Protein AF-A0A9D6R097-F1 (afdb_monomer_lite)

Structure (mmCIF, N/CA/C/O backbone):
data_AF-A0A9D6R097-F1
#
_entry.id   AF-A0A9D6R097-F1
#
loop_
_atom_site.group_PDB
_atom_site.id
_atom_site.type_symbol
_atom_site.label_atom_id
_atom_site.label_alt_id
_atom_site.label_comp_id
_atom_site.label_asym_id
_atom_site.label_entity_id
_atom_site.label_seq_id
_atom_site.pd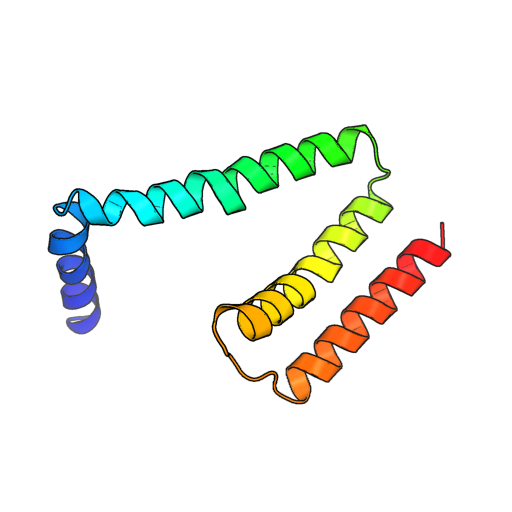bx_PDB_ins_code
_atom_site.Cartn_x
_atom_site.Cartn_y
_atom_site.Cartn_z
_atom_site.occupancy
_atom_site.B_iso_or_equiv
_atom_site.auth_seq_id
_atom_site.auth_comp_id
_atom_site.auth_asym_id
_atom_site.auth_atom_id
_atom_site.pdbx_PDB_model_num
ATOM 1 N N . PHE A 1 1 ? 31.577 -7.355 -0.109 1.00 58.75 1 PHE A N 1
ATOM 2 C CA . PHE A 1 1 ? 31.924 -5.982 -0.535 1.00 58.75 1 PHE A CA 1
ATOM 3 C C . PHE A 1 1 ? 31.845 -5.799 -2.057 1.00 58.75 1 PHE A C 1
ATOM 5 O O . PHE A 1 1 ? 31.166 -4.884 -2.495 1.00 58.75 1 PHE A O 1
ATOM 12 N N . LEU A 1 2 ? 32.423 -6.692 -2.877 1.00 61.25 2 LEU A N 1
ATOM 13 C CA . LEU A 1 2 ? 32.388 -6.586 -4.352 1.00 61.25 2 LEU A CA 1
ATOM 14 C C . LEU A 1 2 ? 30.978 -6.680 -4.980 1.00 61.25 2 LEU A C 1
ATOM 16 O O . LEU A 1 2 ? 30.675 -5.927 -5.898 1.00 61.25 2 LEU A O 1
ATOM 20 N N . ALA A 1 3 ? 30.086 -7.515 -4.432 1.00 62.25 3 ALA A N 1
ATOM 21 C CA . ALA A 1 3 ? 28.693 -7.606 -4.893 1.00 62.25 3 ALA A CA 1
ATOM 22 C C . ALA A 1 3 ? 27.903 -6.291 -4.708 1.00 62.25 3 ALA A C 1
ATOM 24 O O . ALA A 1 3 ? 27.111 -5.927 -5.568 1.00 62.25 3 ALA A O 1
ATOM 25 N N . PHE A 1 4 ? 28.175 -5.540 -3.630 1.00 61.94 4 PHE A N 1
ATOM 26 C CA . PHE A 1 4 ? 27.521 -4.253 -3.355 1.00 61.94 4 PHE A CA 1
ATOM 27 C C . PHE A 1 4 ? 27.985 -3.153 -4.329 1.00 61.94 4 PHE A C 1
ATOM 29 O O . PHE A 1 4 ? 27.195 -2.316 -4.767 1.00 61.94 4 PHE A O 1
ATOM 36 N N . ALA A 1 5 ? 29.260 -3.198 -4.730 1.00 60.22 5 ALA A N 1
ATOM 37 C CA . ALA A 1 5 ? 29.828 -2.296 -5.729 1.00 60.22 5 ALA A CA 1
ATOM 38 C C . ALA A 1 5 ? 29.286 -2.565 -7.150 1.00 60.22 5 ALA A C 1
ATOM 40 O O . ALA A 1 5 ? 29.094 -1.624 -7.922 1.00 60.22 5 ALA A O 1
ATOM 41 N N . GLN A 1 6 ? 28.975 -3.821 -7.500 1.00 60.34 6 GLN A N 1
ATOM 42 C CA . GLN A 1 6 ? 28.291 -4.138 -8.764 1.00 60.34 6 GLN A CA 1
ATOM 43 C C . GLN A 1 6 ? 26.846 -3.618 -8.793 1.00 60.34 6 GLN A C 1
ATOM 45 O O . GLN A 1 6 ? 26.426 -3.086 -9.818 1.00 60.34 6 GLN A O 1
ATOM 50 N N . THR A 1 7 ? 26.113 -3.677 -7.676 1.00 60.88 7 THR A N 1
ATOM 51 C CA . THR A 1 7 ? 24.752 -3.111 -7.578 1.00 60.88 7 THR A CA 1
ATOM 52 C C . THR A 1 7 ? 24.698 -1.585 -7.657 1.00 60.88 7 THR A C 1
ATOM 54 O O . THR A 1 7 ? 23.692 -1.039 -8.089 1.00 60.88 7 THR A O 1
ATOM 57 N N . GLN A 1 8 ? 25.752 -0.856 -7.280 1.00 60.91 8 GLN A N 1
ATOM 58 C CA . GLN A 1 8 ? 25.757 0.602 -7.482 1.00 60.91 8 GLN A CA 1
ATOM 59 C C . GLN A 1 8 ? 25.864 0.973 -8.969 1.00 60.91 8 GLN A C 1
ATOM 61 O O . GLN A 1 8 ? 25.199 1.900 -9.423 1.00 60.91 8 GLN A O 1
ATOM 66 N N . ASN A 1 9 ? 26.630 0.205 -9.748 1.00 60.66 9 ASN A N 1
ATOM 67 C CA . ASN A 1 9 ? 26.801 0.443 -11.183 1.00 60.66 9 ASN A CA 1
ATOM 68 C C . ASN A 1 9 ? 25.623 -0.064 -12.032 1.00 60.66 9 ASN A C 1
ATOM 70 O O . ASN A 1 9 ? 25.495 0.328 -13.189 1.00 60.66 9 ASN A O 1
ATOM 74 N N . SER A 1 10 ? 24.736 -0.905 -11.490 1.00 66.12 10 SER A N 1
ATOM 75 C CA . SER A 1 10 ? 23.568 -1.407 -12.230 1.00 66.12 10 SER A CA 1
ATOM 76 C C . SER A 1 10 ? 22.453 -0.375 -12.417 1.00 66.12 10 SER A C 1
ATOM 78 O O . SER A 1 10 ? 21.607 -0.559 -13.289 1.00 66.12 10 SER A O 1
ATOM 80 N N . 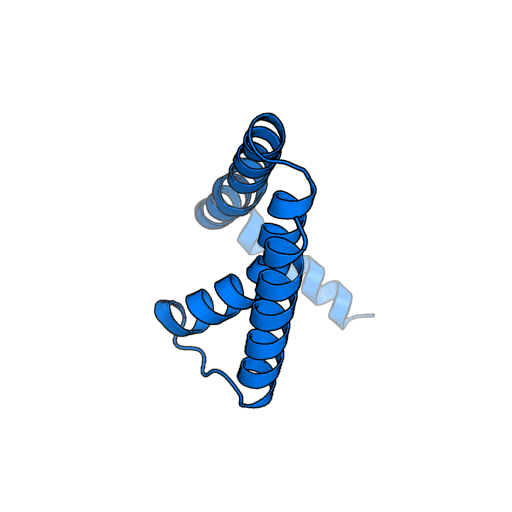PHE A 1 11 ? 22.443 0.716 -11.642 1.00 70.19 11 PHE A N 1
ATOM 81 C CA . PHE A 1 11 ? 21.441 1.781 -11.778 1.00 70.19 11 PHE A CA 1
ATOM 82 C C . PHE A 1 11 ? 21.869 2.900 -12.734 1.00 70.19 11 PHE A C 1
ATOM 8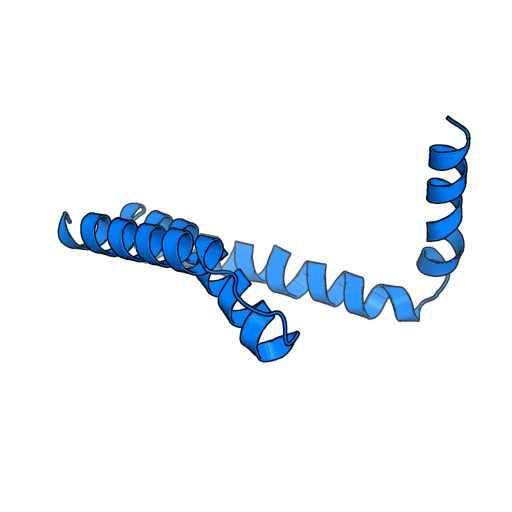4 O O . PHE A 1 11 ? 21.008 3.604 -13.251 1.00 70.19 11 PHE A O 1
ATOM 91 N N . GLU A 1 12 ? 23.166 3.036 -13.023 1.00 76.44 12 GLU A N 1
ATOM 92 C CA . GLU A 1 12 ? 23.709 4.019 -13.976 1.00 76.44 12 GLU A CA 1
ATOM 93 C C . GLU A 1 12 ? 23.023 3.969 -15.358 1.00 76.44 12 GLU A C 1
ATOM 95 O O . GLU A 1 12 ? 22.618 5.021 -15.860 1.00 76.44 12 GLU A O 1
ATOM 100 N N . PRO A 1 13 ? 22.798 2.789 -15.975 1.00 76.25 13 PRO A N 1
ATOM 101 C CA . PRO A 1 13 ? 22.098 2.707 -17.256 1.00 76.25 13 PRO A CA 1
ATOM 102 C C . PRO A 1 13 ? 20.621 3.110 -17.157 1.00 76.25 13 PRO A C 1
ATOM 104 O O . PRO A 1 13 ? 20.087 3.719 -18.082 1.00 76.25 13 PRO A O 1
ATOM 107 N N . LEU A 1 14 ? 19.966 2.798 -16.033 1.00 76.00 14 LEU A N 1
ATOM 108 C CA . LEU A 1 14 ? 18.561 3.128 -15.787 1.00 76.00 14 LEU A CA 1
ATOM 109 C C . LEU A 1 14 ? 18.384 4.631 -15.541 1.00 76.00 14 LEU A C 1
ATOM 111 O O . LEU A 1 14 ? 17.485 5.237 -16.108 1.00 76.00 14 LEU A O 1
ATOM 115 N N . ALA A 1 15 ? 19.280 5.256 -14.774 1.00 79.56 15 ALA A N 1
ATOM 116 C CA . ALA A 1 15 ? 19.250 6.691 -14.492 1.00 79.56 15 ALA A CA 1
ATOM 117 C C . ALA A 1 15 ? 19.435 7.540 -15.761 1.00 79.56 15 ALA A C 1
ATOM 119 O O . ALA A 1 15 ? 18.822 8.602 -15.901 1.00 79.56 15 ALA A O 1
ATOM 120 N N . ARG A 1 16 ? 20.252 7.058 -16.706 1.00 81.88 16 ARG A N 1
ATOM 121 C CA . ARG A 1 16 ? 20.505 7.730 -17.990 1.00 81.88 16 ARG A CA 1
ATOM 122 C C . ARG A 1 16 ? 19.421 7.489 -19.039 1.00 81.88 16 ARG A C 1
ATOM 124 O O . ARG A 1 16 ? 19.395 8.216 -20.028 1.00 81.88 16 ARG A O 1
ATOM 131 N N . ALA A 1 17 ? 18.545 6.501 -18.860 1.00 85.94 17 ALA A N 1
ATOM 132 C CA . ALA A 1 17 ? 17.461 6.211 -19.791 1.00 85.94 17 ALA A CA 1
ATOM 133 C C . ALA A 1 17 ? 16.236 7.098 -19.485 1.00 85.94 17 ALA A C 1
ATOM 135 O O . ALA A 1 17 ? 15.579 6.888 -18.464 1.00 85.94 17 ALA A O 1
ATOM 136 N N . PRO A 1 18 ? 15.839 8.041 -20.366 1.00 83.19 18 PRO A N 1
ATOM 137 C CA . PRO A 1 18 ? 14.698 8.929 -20.105 1.00 83.19 18 PRO A CA 1
ATOM 138 C C . PRO A 1 18 ? 13.383 8.174 -19.859 1.00 83.19 18 PRO A C 1
ATOM 140 O O . PRO A 1 18 ? 12.547 8.611 -19.076 1.00 83.19 18 PRO A O 1
ATOM 143 N N . ALA A 1 19 ? 13.220 7.001 -20.479 1.00 88.25 19 ALA A N 1
ATOM 144 C CA . ALA A 1 19 ? 12.043 6.151 -20.309 1.00 88.25 19 ALA A CA 1
ATOM 145 C C . ALA A 1 19 ? 11.914 5.551 -18.896 1.00 88.25 19 ALA A C 1
ATOM 147 O O . ALA A 1 19 ? 10.797 5.289 -18.455 1.00 88.25 19 ALA A O 1
ATOM 148 N N . ALA A 1 20 ? 13.020 5.369 -18.163 1.00 88.12 20 ALA A N 1
ATOM 149 C CA . ALA A 1 20 ? 12.990 4.836 -16.799 1.00 88.12 20 ALA A CA 1
ATOM 150 C C . ALA A 1 20 ? 12.381 5.829 -15.795 1.00 88.12 20 ALA A C 1
ATOM 152 O O . ALA A 1 20 ? 11.869 5.423 -14.755 1.00 88.12 20 ALA A O 1
ATOM 153 N N . TRP A 1 21 ? 12.375 7.124 -16.120 1.00 91.19 21 TRP A N 1
ATOM 154 C CA . TRP A 1 21 ? 11.793 8.157 -15.266 1.00 91.19 21 TRP A CA 1
ATOM 155 C C . TRP A 1 21 ? 10.266 8.140 -15.264 1.00 91.19 21 TRP A C 1
ATOM 157 O O . TRP A 1 21 ? 9.662 8.590 -14.297 1.00 91.19 21 TRP A O 1
ATOM 167 N N . ILE A 1 22 ? 9.629 7.589 -16.299 1.00 93.00 22 ILE A N 1
ATOM 168 C CA . ILE A 1 22 ? 8.166 7.513 -16.387 1.00 93.00 22 ILE A CA 1
ATOM 169 C C . ILE A 1 22 ? 7.573 6.679 -15.237 1.00 93.00 22 ILE A C 1
ATOM 171 O O . ILE A 1 22 ? 6.761 7.224 -14.488 1.00 93.00 22 ILE A O 1
ATOM 175 N N . PRO A 1 23 ? 7.964 5.404 -15.022 1.00 91.12 23 PRO A N 1
ATOM 176 C CA . PRO A 1 23 ? 7.453 4.628 -13.892 1.00 91.12 23 PRO A CA 1
ATOM 177 C C . PRO A 1 23 ? 7.889 5.206 -12.538 1.00 91.12 23 PRO A C 1
ATOM 179 O O . PRO A 1 23 ? 7.112 5.160 -11.590 1.00 91.12 23 PRO A O 1
ATOM 182 N N . VAL A 1 24 ? 9.082 5.807 -12.445 1.00 91.75 24 VAL A N 1
ATOM 183 C CA . VAL A 1 24 ? 9.563 6.461 -11.212 1.00 91.75 24 VAL A CA 1
ATOM 184 C C . VAL A 1 24 ? 8.667 7.637 -10.829 1.00 91.75 24 VAL A C 1
ATOM 186 O O . VAL A 1 24 ? 8.211 7.720 -9.691 1.00 91.75 24 VAL A O 1
ATOM 189 N N . LEU A 1 25 ? 8.370 8.525 -11.779 1.00 94.19 25 LEU A N 1
ATOM 190 C CA . LEU A 1 25 ? 7.452 9.641 -11.565 1.00 94.19 25 LEU A CA 1
ATOM 191 C C . LEU A 1 25 ? 6.028 9.144 -11.312 1.00 94.19 25 LEU A C 1
ATOM 193 O O . LEU A 1 25 ? 5.341 9.701 -10.462 1.00 94.19 25 LEU A O 1
ATOM 197 N N . GLY A 1 26 ? 5.602 8.074 -11.986 1.00 94.81 26 GLY A N 1
ATOM 198 C CA . GLY A 1 26 ? 4.314 7.429 -11.734 1.00 94.81 26 GLY A CA 1
ATOM 199 C C . GLY A 1 26 ? 4.164 6.966 -10.282 1.00 94.81 26 GLY A C 1
ATOM 200 O O . GLY A 1 26 ? 3.165 7.286 -9.639 1.00 94.81 26 GLY A O 1
ATOM 201 N N . LEU A 1 27 ? 5.176 6.282 -9.739 1.00 93.75 27 LEU A N 1
ATOM 202 C CA . LEU A 1 27 ? 5.196 5.837 -8.342 1.00 93.75 27 LEU A CA 1
ATOM 203 C C . LEU A 1 27 ? 5.308 7.011 -7.359 1.00 93.75 27 LEU A C 1
ATOM 205 O O . LEU A 1 27 ? 4.591 7.051 -6.362 1.00 93.75 27 LEU A O 1
ATOM 209 N N . ALA A 1 28 ? 6.156 7.999 -7.650 1.00 95.19 28 ALA A N 1
ATOM 210 C CA . ALA A 1 28 ? 6.323 9.159 -6.779 1.00 95.19 28 ALA A CA 1
ATOM 211 C C . ALA A 1 28 ? 5.044 10.009 -6.692 1.00 95.19 28 ALA A C 1
ATOM 213 O O . ALA A 1 28 ? 4.637 10.425 -5.608 1.00 95.19 28 ALA A O 1
ATOM 214 N N . LEU A 1 29 ? 4.387 10.269 -7.823 1.00 96.38 29 LEU A N 1
ATOM 215 C CA . LEU A 1 29 ? 3.203 11.125 -7.864 1.00 96.38 29 LEU A CA 1
ATOM 216 C C . LEU A 1 29 ? 1.942 10.396 -7.394 1.00 96.38 29 LEU A C 1
ATOM 218 O O . LEU A 1 29 ? 1.147 10.987 -6.670 1.00 96.38 29 LEU A O 1
ATOM 222 N N . GLY A 1 30 ? 1.753 9.137 -7.792 1.00 94.19 30 GLY A N 1
ATOM 223 C CA . GLY A 1 30 ? 0.534 8.380 -7.511 1.00 94.19 30 GLY A CA 1
ATOM 224 C C . GLY A 1 30 ? 0.467 7.871 -6.066 1.00 94.19 30 GLY A C 1
ATOM 225 O O . GLY A 1 30 ? -0.117 8.539 -5.208 1.00 94.19 30 GLY A O 1
ATOM 226 N N . PRO A 1 31 ? 1.031 6.685 -5.778 1.00 92.12 31 PRO A N 1
ATOM 227 C CA . PRO A 1 31 ? 0.914 6.048 -4.469 1.00 92.12 31 PRO A CA 1
ATOM 228 C C . PRO A 1 31 ? 1.693 6.755 -3.356 1.00 92.12 31 PRO A C 1
ATOM 230 O O . PRO A 1 31 ? 1.396 6.515 -2.195 1.00 92.12 31 PRO A O 1
ATOM 233 N N . THR A 1 32 ? 2.669 7.619 -3.657 1.00 93.06 32 THR A N 1
ATOM 234 C CA . THR A 1 32 ? 3.392 8.355 -2.606 1.00 93.06 32 THR A CA 1
ATOM 235 C C . THR A 1 32 ? 2.765 9.721 -2.330 1.00 93.06 32 THR A C 1
ATOM 237 O O . THR A 1 32 ? 2.129 9.911 -1.294 1.00 93.06 32 THR A O 1
ATOM 240 N N . ILE A 1 33 ? 2.918 10.686 -3.242 1.00 95.94 33 ILE A N 1
ATOM 241 C CA . ILE A 1 33 ? 2.452 12.064 -3.013 1.00 95.94 33 ILE A CA 1
ATOM 242 C C . ILE A 1 33 ? 0.924 12.127 -3.010 1.00 95.94 33 ILE A C 1
ATOM 244 O O . ILE A 1 33 ? 0.336 12.703 -2.094 1.00 95.94 33 ILE A O 1
ATOM 248 N N . GLY A 1 34 ? 0.275 11.519 -4.004 1.00 95.38 34 GLY A N 1
ATOM 249 C CA . GLY A 1 34 ? -1.179 11.494 -4.118 1.00 95.38 34 GLY A CA 1
ATOM 250 C C . GLY A 1 34 ? -1.833 10.859 -2.894 1.00 95.38 34 GLY A C 1
ATOM 251 O O . GLY A 1 34 ? -2.695 11.482 -2.273 1.00 95.38 34 GLY A O 1
ATOM 252 N N . ALA A 1 35 ? -1.375 9.671 -2.490 1.00 91.12 35 ALA A N 1
ATOM 253 C CA . ALA A 1 35 ? -1.902 9.001 -1.301 1.00 91.12 35 ALA A CA 1
ATOM 254 C C . ALA A 1 35 ? -1.709 9.838 -0.028 1.00 91.12 35 ALA A C 1
ATOM 256 O O . ALA A 1 35 ? -2.649 9.980 0.751 1.00 91.12 35 ALA A O 1
ATOM 257 N N . LEU A 1 36 ? -0.538 10.459 0.159 1.00 91.62 36 LEU A N 1
ATOM 258 C CA . LEU A 1 36 ? -0.269 11.299 1.328 1.00 91.62 36 LEU A CA 1
ATOM 259 C C . LEU A 1 36 ? -1.178 12.536 1.373 1.00 91.62 36 LEU A C 1
ATOM 261 O O . LEU A 1 36 ? -1.662 12.906 2.445 1.00 91.62 36 LEU A O 1
ATOM 265 N N . ILE A 1 37 ? -1.426 13.179 0.229 1.00 94.75 37 ILE A N 1
ATOM 266 C CA . ILE A 1 37 ? -2.351 14.317 0.141 1.00 94.75 37 ILE A CA 1
ATOM 267 C C . ILE A 1 37 ? -3.768 13.867 0.498 1.00 94.75 37 ILE A C 1
ATOM 269 O O . ILE A 1 37 ? -4.405 14.499 1.341 1.00 94.75 37 ILE A O 1
ATOM 273 N N . LEU A 1 38 ? -4.249 12.774 -0.101 1.00 90.69 38 LEU A N 1
ATOM 274 C CA . LEU A 1 38 ? -5.586 12.237 0.162 1.00 90.69 38 LEU A CA 1
ATOM 275 C C . LEU A 1 38 ? -5.749 11.830 1.629 1.00 90.69 38 LEU A C 1
ATOM 277 O O . LEU A 1 38 ? -6.768 12.150 2.234 1.00 90.69 38 LEU A O 1
ATOM 281 N N . PHE A 1 39 ? -4.738 11.191 2.217 1.00 88.44 39 PHE A N 1
ATOM 282 C CA . PHE A 1 39 ? -4.743 10.790 3.620 1.00 88.44 39 PHE A CA 1
ATOM 283 C C . PHE A 1 39 ? -4.817 12.002 4.555 1.00 88.44 39 PHE A C 1
ATOM 285 O O . PHE A 1 39 ? -5.707 12.085 5.402 1.00 88.44 39 PHE A O 1
ATOM 292 N N . ASN A 1 40 ? -3.945 12.995 4.356 1.00 89.94 40 ASN A N 1
ATOM 293 C CA . ASN A 1 40 ? -3.963 14.226 5.151 1.00 89.94 40 ASN A CA 1
ATOM 294 C C . ASN A 1 40 ? -5.251 15.031 4.963 1.00 89.94 40 ASN A C 1
ATOM 296 O O . ASN A 1 40 ? -5.699 15.714 5.883 1.00 89.94 40 ASN A O 1
ATOM 300 N N . TRP A 1 41 ? -5.849 14.981 3.774 1.00 90.81 41 TRP A N 1
ATOM 301 C CA . TRP A 1 41 ? -7.133 15.621 3.529 1.00 90.81 41 TRP A CA 1
ATOM 302 C C . TRP A 1 41 ? -8.275 14.873 4.224 1.00 90.81 41 TRP A C 1
ATOM 304 O O . TRP A 1 41 ? -9.097 15.509 4.881 1.00 90.81 41 TRP A O 1
ATOM 314 N N . GLY A 1 42 ? -8.262 13.539 4.184 1.00 87.25 42 GLY A N 1
ATOM 315 C CA . GLY A 1 42 ? -9.176 12.670 4.924 1.00 87.25 42 GLY A CA 1
ATOM 316 C C . GLY A 1 42 ? -9.138 12.923 6.431 1.00 87.25 42 GLY A C 1
ATOM 317 O O . GLY A 1 42 ? -10.187 13.047 7.054 1.00 87.25 42 GLY A O 1
ATOM 318 N N . LEU A 1 43 ? -7.956 13.129 7.016 1.00 87.56 43 LEU A N 1
ATOM 319 C CA . LEU A 1 43 ? -7.813 13.467 8.441 1.00 87.56 43 LEU A CA 1
ATOM 320 C C . LEU A 1 43 ? -8.528 14.763 8.858 1.00 87.56 43 LEU A C 1
ATOM 322 O O . LEU A 1 43 ? -8.821 14.942 10.037 1.00 87.56 43 LEU A O 1
ATOM 326 N N . LYS A 1 44 ? -8.827 15.672 7.921 1.00 86.50 44 LYS A N 1
ATOM 327 C CA . LYS A 1 44 ? -9.598 16.892 8.221 1.00 86.50 44 LYS A CA 1
ATOM 328 C C . LYS A 1 44 ? -11.098 16.634 8.347 1.00 86.50 44 LYS A C 1
ATOM 330 O O . LYS A 1 44 ? -11.796 17.461 8.923 1.00 86.50 44 LYS A O 1
ATOM 335 N N . ILE A 1 45 ? -11.590 15.539 7.768 1.00 84.69 45 ILE A N 1
ATOM 336 C CA . ILE A 1 45 ? -13.023 15.231 7.648 1.00 84.69 45 ILE A CA 1
ATOM 337 C C . ILE A 1 45 ? -13.427 13.945 8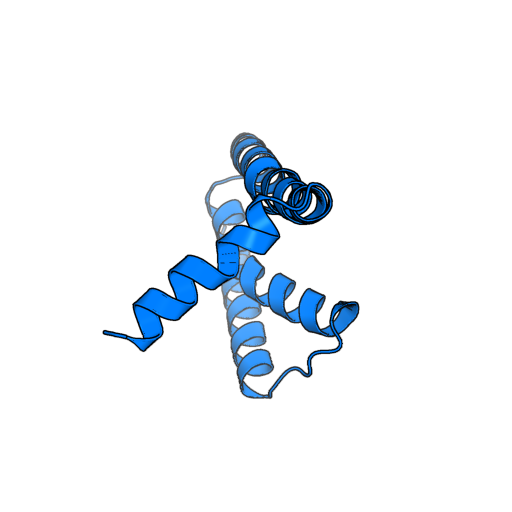.374 1.00 84.69 45 ILE A C 1
ATOM 339 O O . ILE A 1 45 ? -14.614 13.740 8.614 1.00 84.69 45 ILE A O 1
ATOM 343 N N . VAL A 1 46 ? -12.471 13.089 8.746 1.00 84.31 46 VAL A N 1
ATOM 344 C CA . VAL A 1 46 ? -12.723 11.823 9.440 1.00 84.31 46 VAL A CA 1
ATOM 345 C C . VAL A 1 46 ? -11.979 11.792 10.784 1.00 84.31 46 VAL A C 1
ATOM 347 O O . VAL A 1 46 ? -10.813 12.187 10.831 1.00 84.31 46 VAL A O 1
ATOM 350 N N . PRO A 1 47 ? -12.604 11.303 11.876 1.00 82.12 47 PRO A N 1
ATOM 351 C CA . PRO A 1 47 ? -11.916 11.075 13.145 1.00 82.12 47 PRO A CA 1
ATOM 352 C C . PRO A 1 47 ? -10.656 10.215 12.997 1.00 82.12 47 PRO A C 1
ATOM 354 O O . PRO A 1 47 ? -10.612 9.280 12.195 1.00 82.12 47 PRO A O 1
ATOM 357 N N . ALA A 1 48 ? -9.649 10.487 13.830 1.00 77.75 48 ALA A N 1
ATOM 358 C CA . ALA A 1 48 ? -8.365 9.783 13.801 1.00 77.75 48 ALA A CA 1
ATOM 359 C C . ALA A 1 48 ? -8.497 8.253 13.972 1.00 77.75 48 ALA A C 1
ATOM 361 O O . ALA A 1 48 ? -7.700 7.507 13.405 1.00 77.75 48 ALA A O 1
ATOM 362 N N . SER A 1 49 ? -9.523 7.776 14.691 1.00 76.75 49 SER A N 1
ATOM 363 C CA . SER A 1 49 ? -9.820 6.341 14.835 1.00 76.75 49 SER A CA 1
ATOM 364 C C . SER A 1 49 ? -10.116 5.674 13.489 1.00 76.75 49 SER A C 1
ATOM 366 O O . SER A 1 49 ? -9.565 4.620 13.182 1.00 76.75 49 SER A O 1
ATOM 368 N N . ASN A 1 50 ? -10.901 6.323 12.632 1.00 76.62 50 ASN A N 1
ATOM 369 C CA . ASN A 1 50 ? -11.237 5.802 11.309 1.00 76.62 50 ASN A CA 1
ATOM 370 C C . ASN A 1 50 ? -10.042 5.875 10.347 1.00 76.62 50 ASN A C 1
ATOM 372 O O . ASN A 1 50 ? -9.878 4.999 9.503 1.00 76.62 50 ASN A O 1
ATOM 376 N N . ALA A 1 51 ? -9.175 6.882 10.479 1.00 82.25 51 ALA A N 1
ATOM 377 C CA . ALA A 1 51 ? -7.938 6.936 9.698 1.00 82.25 51 ALA A CA 1
ATOM 378 C C . ALA A 1 51 ? -6.968 5.798 10.071 1.00 82.25 51 ALA A C 1
ATOM 380 O O . ALA A 1 51 ? -6.327 5.224 9.192 1.00 82.25 51 ALA A O 1
ATOM 381 N N . SER A 1 52 ? -6.918 5.416 11.352 1.00 81.94 52 SER A N 1
ATOM 382 C CA . SER A 1 52 ? -6.172 4.238 11.818 1.00 81.94 52 SER A CA 1
ATOM 383 C C . SER A 1 52 ? -6.703 2.934 11.204 1.00 81.94 52 SER A C 1
ATOM 385 O O . SER A 1 52 ? -5.930 2.063 10.800 1.00 81.94 52 SER A O 1
ATOM 387 N N . VAL A 1 53 ? -8.027 2.820 11.040 1.00 83.88 53 VAL A N 1
ATOM 388 C CA . VAL A 1 53 ? -8.654 1.682 10.347 1.00 83.88 53 VAL A CA 1
ATOM 389 C C . VAL A 1 53 ? -8.199 1.595 8.885 1.00 83.88 53 VAL A C 1
ATOM 391 O O . VAL A 1 53 ? -7.864 0.507 8.418 1.00 83.88 53 VAL A O 1
ATOM 394 N N . VAL A 1 54 ? -8.115 2.725 8.174 1.00 84.12 54 VAL A N 1
ATOM 395 C CA . VAL A 1 54 ? -7.620 2.765 6.784 1.00 84.12 54 VAL A CA 1
ATOM 396 C C . VAL A 1 54 ? -6.173 2.275 6.691 1.00 84.12 54 VAL A C 1
ATOM 398 O O . VAL A 1 54 ? -5.877 1.431 5.848 1.00 84.12 54 VAL A O 1
ATOM 401 N N . ALA A 1 55 ? -5.294 2.740 7.584 1.00 85.25 55 ALA A N 1
ATOM 402 C CA . ALA A 1 55 ? -3.899 2.290 7.634 1.00 85.25 55 ALA A CA 1
ATOM 403 C C . ALA A 1 55 ? -3.781 0.788 7.947 1.00 85.25 55 ALA A C 1
ATOM 405 O O . ALA A 1 55 ? -2.908 0.098 7.432 1.00 85.25 55 ALA A O 1
ATOM 406 N N . THR A 1 56 ? -4.695 0.264 8.763 1.00 88.69 56 THR A N 1
ATOM 407 C CA . THR A 1 56 ? -4.726 -1.159 9.115 1.00 88.69 56 THR A CA 1
ATOM 408 C C . THR A 1 56 ? -5.126 -2.017 7.913 1.00 88.69 56 THR A C 1
ATOM 410 O O . THR A 1 56 ? -4.526 -3.061 7.695 1.00 88.69 56 THR A O 1
ATOM 413 N N . ILE A 1 57 ? -6.084 -1.569 7.093 1.00 90.25 57 ILE A N 1
ATOM 414 C CA . ILE A 1 57 ? -6.562 -2.298 5.902 1.00 90.25 57 ILE A CA 1
ATOM 415 C C . ILE A 1 57 ? -5.591 -2.195 4.709 1.00 90.25 57 ILE A C 1
ATOM 417 O O . ILE A 1 57 ? -5.606 -3.069 3.840 1.00 90.25 57 ILE A O 1
ATOM 421 N N . GLU A 1 58 ? -4.728 -1.177 4.659 1.00 90.06 58 GLU A N 1
ATOM 422 C CA . GLU A 1 58 ? -3.748 -0.955 3.583 1.00 90.06 58 GLU A CA 1
ATOM 423 C C . GLU A 1 58 ? -3.000 -2.229 3.120 1.00 90.06 58 GLU A 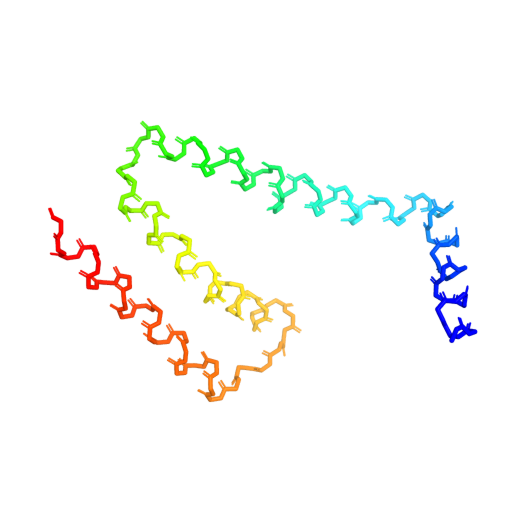C 1
ATOM 425 O O . GLU A 1 58 ? -3.081 -2.540 1.928 1.00 90.06 58 GLU A O 1
ATOM 430 N N . PRO A 1 59 ? -2.341 -3.026 3.992 1.00 89.81 59 PRO A N 1
ATOM 431 C CA . PRO A 1 59 ? -1.644 -4.247 3.573 1.00 89.81 59 PRO A CA 1
ATOM 432 C C . PRO A 1 59 ? -2.563 -5.293 2.925 1.00 89.81 59 PRO A C 1
ATOM 434 O O . PRO A 1 59 ? -2.131 -6.030 2.039 1.00 89.81 59 PRO A O 1
ATOM 437 N N . VAL A 1 60 ? -3.837 -5.347 3.321 1.00 94.56 60 VAL A N 1
ATOM 438 C CA . VAL A 1 60 ? -4.827 -6.263 2.729 1.00 94.56 60 VAL A CA 1
ATOM 439 C C . VAL A 1 60 ? -5.202 -5.806 1.330 1.00 94.56 60 VAL A C 1
ATOM 441 O O . VAL A 1 60 ? -5.266 -6.624 0.414 1.00 94.56 60 VAL A O 1
ATOM 444 N N . MET A 1 61 ? -5.395 -4.500 1.143 1.00 92.94 61 MET A N 1
ATOM 445 C CA . MET A 1 61 ? -5.634 -3.936 -0.183 1.00 92.94 61 MET A CA 1
ATOM 446 C C . MET A 1 61 ? -4.421 -4.099 -1.095 1.00 92.94 61 MET A C 1
ATOM 448 O O . MET A 1 61 ? -4.599 -4.446 -2.258 1.00 92.94 61 MET A O 1
ATOM 452 N N . ALA A 1 62 ? -3.200 -3.920 -0.587 1.00 92.06 62 ALA A N 1
ATOM 453 C CA . ALA A 1 62 ? -1.983 -4.160 -1.357 1.00 92.06 62 ALA A CA 1
ATOM 454 C C . ALA A 1 62 ? -1.895 -5.618 -1.8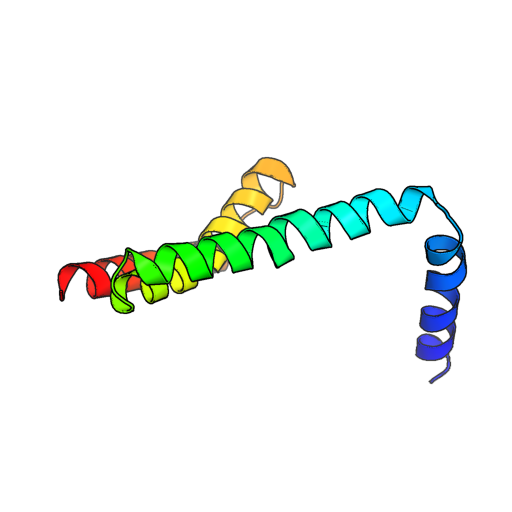42 1.00 92.06 62 ALA A C 1
ATOM 456 O O . ALA A 1 62 ? -1.708 -5.851 -3.036 1.00 92.06 62 ALA A O 1
ATOM 457 N N . ALA A 1 63 ? -2.114 -6.592 -0.950 1.00 93.62 63 ALA A N 1
ATOM 458 C CA . ALA A 1 63 ? -2.127 -8.012 -1.307 1.00 93.62 63 ALA A CA 1
ATOM 459 C C . ALA A 1 63 ? -3.243 -8.351 -2.313 1.00 93.62 63 ALA A C 1
ATOM 461 O O . ALA A 1 63 ? -3.019 -9.086 -3.273 1.00 93.62 63 ALA A O 1
ATOM 462 N N . LEU A 1 64 ? -4.436 -7.776 -2.135 1.00 94.31 64 LEU A N 1
ATOM 463 C CA . LEU A 1 64 ? -5.557 -7.965 -3.055 1.00 94.31 64 LEU A CA 1
ATOM 464 C C . LEU A 1 64 ? -5.258 -7.397 -4.449 1.00 94.31 64 LEU A C 1
ATOM 466 O O . LEU A 1 64 ? -5.549 -8.041 -5.455 1.00 94.31 64 LEU A O 1
ATOM 470 N N . LEU A 1 65 ? -4.666 -6.204 -4.524 1.00 93.62 65 LEU A N 1
ATOM 471 C CA . LEU A 1 65 ? -4.276 -5.590 -5.792 1.00 93.62 65 LEU A CA 1
ATOM 472 C C . LEU A 1 65 ? -3.161 -6.386 -6.479 1.00 93.62 65 LEU A C 1
ATOM 474 O O . LEU A 1 65 ? -3.221 -6.569 -7.692 1.00 93.62 65 LEU A O 1
ATOM 478 N N . ALA A 1 66 ? -2.187 -6.909 -5.733 1.00 93.56 66 ALA A N 1
ATOM 479 C CA . ALA A 1 66 ? -1.159 -7.790 -6.285 1.00 93.56 66 ALA A CA 1
ATOM 480 C C . ALA A 1 66 ? -1.769 -9.084 -6.857 1.00 93.56 66 ALA A C 1
ATOM 482 O O . ALA A 1 66 ? -1.469 -9.466 -7.988 1.00 93.56 66 ALA A O 1
ATOM 483 N N . PHE A 1 67 ? -2.714 -9.699 -6.143 1.00 94.75 67 PHE A N 1
ATOM 484 C CA . PHE A 1 67 ? -3.456 -10.856 -6.646 1.00 94.75 67 PHE A CA 1
ATOM 485 C C . PHE A 1 67 ? -4.219 -10.545 -7.946 1.00 94.75 67 PHE A C 1
ATOM 487 O O . PHE A 1 67 ? -4.122 -11.291 -8.919 1.00 94.75 67 PHE A O 1
ATOM 494 N N . LEU A 1 68 ? -4.947 -9.422 -7.993 1.00 95.56 68 LEU A N 1
ATOM 495 C CA . LEU A 1 68 ? -5.796 -9.061 -9.135 1.00 95.56 68 LEU A CA 1
ATOM 496 C C . LEU A 1 68 ? -5.017 -8.566 -10.362 1.00 95.56 68 LEU A C 1
ATOM 498 O O . LEU A 1 68 ? -5.393 -8.886 -11.488 1.00 95.56 68 LEU A O 1
ATOM 502 N N . PHE A 1 69 ? -3.973 -7.758 -10.161 1.00 95.75 69 PHE A N 1
ATOM 503 C CA . PHE A 1 69 ? -3.271 -7.061 -11.246 1.00 95.75 69 PHE A CA 1
ATOM 504 C C . PHE A 1 69 ? -1.916 -7.676 -11.599 1.00 95.75 69 PHE A C 1
ATOM 506 O O . PHE A 1 69 ? -1.514 -7.598 -12.758 1.00 95.75 69 PHE A O 1
ATOM 513 N N . LEU A 1 70 ? -1.205 -8.265 -10.631 1.00 93.19 70 LEU A N 1
ATOM 514 C CA . LEU A 1 70 ? 0.108 -8.886 -10.858 1.00 93.19 70 LEU A CA 1
ATOM 515 C C . LEU A 1 70 ? -0.001 -10.408 -11.053 1.00 93.19 70 LEU A C 1
ATOM 517 O O . LEU A 1 70 ? 0.955 -11.027 -11.515 1.00 93.19 70 LEU A O 1
ATOM 521 N N . GLY A 1 71 ? -1.157 -11.011 -10.748 1.00 92.31 71 GLY A N 1
ATOM 522 C CA . GLY A 1 71 ? -1.369 -12.458 -10.850 1.00 92.31 71 GLY A CA 1
ATOM 523 C C . GLY A 1 71 ? -0.635 -13.257 -9.768 1.00 92.31 71 GLY A C 1
ATOM 524 O O . GLY A 1 71 ? -0.411 -14.461 -9.922 1.00 92.31 71 GLY A O 1
ATOM 525 N N . GLU A 1 72 ? -0.233 -12.596 -8.680 1.00 93.50 72 GLU A N 1
ATOM 526 C CA . GLU A 1 72 ? 0.363 -13.263 -7.525 1.00 93.50 72 GLU A CA 1
ATOM 527 C C . GLU A 1 72 ? -0.670 -14.155 -6.836 1.00 93.50 72 GLU A C 1
ATOM 529 O O . GLU A 1 72 ? -1.856 -13.845 -6.813 1.00 93.50 72 GLU A O 1
ATOM 534 N N . HIS A 1 73 ? -0.237 -15.283 -6.279 1.00 93.25 73 HIS A N 1
ATOM 535 C CA . HIS A 1 73 ? -1.131 -16.181 -5.550 1.00 93.25 73 HIS A CA 1
ATOM 536 C C . HIS A 1 73 ? -1.112 -15.825 -4.067 1.00 93.25 73 HIS A C 1
ATOM 538 O O . HIS A 1 73 ? -0.041 -15.665 -3.487 1.00 93.25 73 HIS A O 1
ATOM 544 N N . LEU A 1 74 ? -2.292 -15.739 -3.452 1.00 92.06 74 LEU A N 1
ATOM 545 C CA . LEU A 1 74 ? -2.396 -15.516 -2.014 1.00 92.06 74 LEU A CA 1
ATOM 546 C C . LEU A 1 74 ? -2.159 -16.825 -1.265 1.00 92.06 74 LEU A C 1
ATOM 548 O O . LEU A 1 74 ? -2.924 -17.782 -1.402 1.00 92.06 74 LEU A O 1
ATOM 552 N N . GLU A 1 75 ? -1.110 -16.858 -0.452 1.00 94.38 75 GLU A N 1
ATOM 553 C CA . GLU A 1 75 ? -0.848 -17.981 0.438 1.00 94.38 75 GLU A CA 1
ATOM 554 C C . GLU A 1 75 ? -1.830 -18.010 1.611 1.00 94.38 75 GLU A C 1
ATOM 556 O O . GLU A 1 75 ? -2.352 -16.988 2.065 1.00 94.38 75 GLU A O 1
ATOM 561 N N . ILE A 1 76 ? -2.012 -19.200 2.186 1.00 94.25 76 ILE A N 1
ATOM 562 C CA . ILE A 1 76 ? -2.918 -19.415 3.317 1.00 94.25 76 ILE A CA 1
ATOM 563 C C . ILE A 1 76 ? -2.615 -18.490 4.507 1.00 94.25 76 ILE A C 1
ATOM 565 O O . ILE A 1 76 ? -3.530 -17.976 5.146 1.00 94.25 76 ILE A O 1
ATOM 569 N N . TRP A 1 77 ? -1.337 -18.205 4.770 1.00 94.81 77 TRP A N 1
ATOM 570 C CA . TRP A 1 77 ? -0.923 -17.305 5.847 1.00 94.81 77 TRP A CA 1
ATOM 571 C C . TRP A 1 77 ? -1.271 -15.843 5.565 1.00 94.81 77 TRP A C 1
ATOM 573 O O . TRP A 1 77 ? -1.654 -15.123 6.486 1.00 94.81 77 TRP A O 1
ATOM 583 N N . GLN A 1 78 ? -1.204 -15.414 4.302 1.00 92.19 78 GLN A N 1
ATOM 584 C CA . GLN A 1 78 ? -1.625 -14.074 3.891 1.00 92.19 78 GLN A CA 1
ATOM 585 C C . GLN A 1 78 ? -3.142 -13.920 4.024 1.00 92.19 78 GLN A C 1
ATOM 587 O O . GLN A 1 78 ? -3.614 -12.882 4.483 1.00 92.19 78 GLN A O 1
ATOM 592 N N . MET A 1 79 ? -3.908 -14.969 3.708 1.00 94.00 79 MET A N 1
ATOM 593 C CA . MET A 1 79 ? -5.361 -14.981 3.900 1.00 94.00 79 MET A CA 1
ATOM 594 C C . MET A 1 79 ? -5.743 -14.895 5.383 1.00 94.00 79 MET A C 1
ATOM 596 O O . MET A 1 79 ? -6.613 -14.105 5.746 1.00 94.00 79 MET A O 1
ATOM 600 N N . ILE A 1 80 ? -5.073 -15.665 6.249 1.00 96.50 80 ILE A N 1
ATOM 601 C CA . ILE A 1 80 ? -5.297 -15.619 7.703 1.00 96.50 80 ILE A CA 1
ATOM 602 C C . ILE A 1 80 ? -4.940 -14.234 8.253 1.00 96.50 80 ILE A C 1
ATOM 604 O O . ILE A 1 80 ? -5.742 -13.630 8.966 1.00 96.50 80 ILE A O 1
ATOM 608 N N . GLY A 1 81 ? -3.764 -13.708 7.897 1.00 93.69 81 GLY A N 1
ATOM 609 C CA . GLY A 1 81 ? -3.326 -12.375 8.308 1.00 93.69 81 GLY A CA 1
ATOM 610 C C . GLY A 1 81 ? -4.285 -11.281 7.839 1.00 93.69 81 GLY A C 1
ATOM 611 O O . GLY A 1 81 ? -4.689 -10.436 8.635 1.00 93.69 81 GLY A O 1
ATOM 612 N N . GLY A 1 82 ? -4.726 -11.338 6.580 1.00 93.56 82 GLY A N 1
ATOM 613 C CA . GLY A 1 82 ? -5.703 -10.396 6.038 1.00 93.56 82 GLY A CA 1
ATOM 614 C C . GLY A 1 82 ? -7.060 -10.476 6.736 1.00 93.56 82 GLY A C 1
ATOM 615 O O . GLY A 1 82 ? -7.654 -9.443 7.046 1.00 93.56 82 GLY A O 1
ATOM 616 N N . GLY A 1 83 ? -7.515 -11.684 7.078 1.00 94.25 83 GLY A N 1
ATOM 617 C CA . GLY A 1 83 ? -8.715 -11.885 7.889 1.00 94.25 83 GLY A CA 1
ATOM 618 C C . GLY A 1 83 ? -8.601 -11.263 9.284 1.00 94.25 83 GLY A C 1
ATOM 619 O O . GLY A 1 83 ? -9.526 -10.582 9.724 1.00 94.25 83 GLY A O 1
ATOM 620 N N . LEU A 1 84 ? -7.459 -11.432 9.959 1.00 94.12 84 LEU A N 1
ATOM 621 C CA . LEU A 1 84 ? -7.201 -10.828 11.275 1.00 94.12 84 LEU A CA 1
ATOM 622 C C . LEU A 1 84 ? -7.191 -9.298 11.219 1.00 94.12 84 LEU A C 1
ATOM 624 O O . LEU A 1 84 ? -7.758 -8.646 12.095 1.00 94.12 84 LEU A O 1
ATOM 628 N N . VAL A 1 85 ? -6.589 -8.729 10.177 1.00 93.06 85 VAL A N 1
ATOM 629 C CA . VAL A 1 85 ? -6.567 -7.282 9.942 1.00 93.06 85 VAL A CA 1
ATOM 630 C C . VAL A 1 85 ? -7.983 -6.727 9.764 1.00 93.06 85 VAL A C 1
ATOM 632 O O . VAL A 1 85 ? -8.348 -5.753 10.425 1.00 93.06 85 VAL A O 1
ATOM 635 N N . ILE A 1 86 ? -8.805 -7.368 8.925 1.00 91.62 86 ILE A N 1
ATOM 636 C CA . ILE A 1 86 ? -10.206 -6.971 8.720 1.00 91.62 86 ILE A CA 1
ATOM 637 C C . ILE A 1 86 ? -10.994 -7.093 10.030 1.00 91.62 86 ILE A C 1
ATOM 639 O O . ILE A 1 86 ? -11.735 -6.178 10.386 1.00 91.62 86 ILE A O 1
ATOM 643 N N . ALA A 1 87 ? -10.816 -8.186 10.775 1.00 91.94 87 ALA A N 1
ATOM 644 C CA . ALA A 1 87 ? -11.486 -8.379 12.058 1.00 91.94 87 ALA A CA 1
ATOM 645 C C . ALA A 1 87 ? -11.125 -7.272 13.064 1.00 91.94 87 ALA A C 1
ATOM 647 O O . ALA A 1 87 ? -12.017 -6.693 13.683 1.00 91.94 87 ALA A O 1
ATOM 648 N N . GLY A 1 88 ? -9.840 -6.926 13.184 1.00 89.38 88 GLY A N 1
ATOM 649 C CA . GLY A 1 88 ? -9.379 -5.829 14.038 1.00 89.38 88 GLY A CA 1
ATOM 650 C C . GLY A 1 88 ? -9.968 -4.477 13.630 1.00 89.38 88 GLY A C 1
ATOM 651 O O . GLY A 1 88 ? -10.459 -3.739 14.483 1.00 89.38 88 GLY A O 1
ATOM 652 N N . ALA A 1 89 ? -10.000 -4.184 12.328 1.00 88.12 89 ALA A N 1
ATOM 653 C CA . ALA A 1 89 ? -10.616 -2.975 11.784 1.00 88.12 89 ALA A CA 1
ATOM 654 C C . ALA A 1 89 ? -12.115 -2.864 12.121 1.00 88.12 89 ALA A C 1
ATOM 656 O O . ALA A 1 89 ? -12.577 -1.791 12.509 1.00 88.12 89 ALA A O 1
ATOM 657 N N . VAL A 1 90 ? -12.866 -3.965 12.007 1.00 87.94 90 VAL A N 1
ATOM 658 C CA . VAL A 1 90 ? -14.299 -4.015 12.345 1.00 87.94 90 VAL A CA 1
ATOM 659 C C . VAL A 1 90 ? -14.527 -3.828 13.846 1.00 87.94 90 VAL A C 1
ATOM 661 O O . VAL A 1 90 ? -15.419 -3.083 14.242 1.00 87.94 90 VAL A O 1
ATOM 664 N N . ILE A 1 91 ? -13.713 -4.461 14.694 1.00 88.81 91 ILE A N 1
ATOM 665 C CA . ILE A 1 91 ? -13.805 -4.291 16.153 1.00 88.81 91 ILE A CA 1
ATOM 666 C C . ILE A 1 91 ? -13.506 -2.836 16.542 1.00 88.81 91 ILE A C 1
ATOM 668 O O . ILE A 1 91 ? -14.219 -2.253 17.356 1.00 88.81 91 ILE A O 1
ATOM 672 N N . GLN A 1 92 ? -12.482 -2.233 15.934 1.00 84.81 92 GLN A N 1
ATOM 673 C CA . GLN A 1 92 ? -12.091 -0.850 16.199 1.00 84.81 92 GLN A CA 1
ATOM 674 C C . GLN A 1 92 ? -13.160 0.160 15.762 1.00 84.81 92 GLN A C 1
ATOM 676 O O . GLN A 1 92 ? -13.349 1.164 16.450 1.00 84.81 92 GLN A O 1
ATOM 681 N N . SER A 1 93 ? -13.844 -0.081 14.640 1.00 80.81 93 SER A N 1
ATOM 682 C CA . SER A 1 93 ? -14.904 0.809 14.152 1.00 80.81 93 SER A CA 1
ATOM 683 C C . SER A 1 93 ? -16.220 0.652 14.918 1.00 80.81 93 SER A C 1
ATOM 685 O O . SER A 1 93 ? -16.942 1.631 15.070 1.00 80.81 93 SER A O 1
ATOM 687 N N . ALA A 1 94 ? -16.514 -0.543 15.442 1.00 78.44 94 ALA A N 1
ATOM 688 C CA . ALA A 1 94 ? -17.709 -0.812 16.244 1.00 78.44 94 ALA A CA 1
ATOM 689 C C . ALA A 1 94 ? -17.622 -0.299 17.696 1.00 78.44 94 ALA A C 1
ATOM 691 O O . ALA A 1 94 ? -18.644 -0.207 18.371 1.00 78.44 94 ALA A O 1
ATOM 692 N N . GLY A 1 95 ? -16.416 -0.001 18.193 1.00 68.56 95 GLY A N 1
ATOM 693 C CA . GLY A 1 95 ? -16.177 0.533 19.541 1.00 68.56 95 GLY A CA 1
ATOM 694 C C . GLY A 1 95 ? -16.233 2.063 19.657 1.00 68.56 95 GLY A C 1
ATOM 695 O O . GLY A 1 95 ? -15.826 2.594 20.691 1.00 68.56 95 GLY A O 1
ATOM 696 N N . ASN A 1 96 ? -16.674 2.756 18.605 1.00 55.31 96 ASN A N 1
ATOM 697 C CA . ASN A 1 96 ? -16.817 4.212 18.519 1.00 55.31 96 ASN A CA 1
ATOM 698 C C . ASN A 1 96 ? -18.296 4.616 18.487 1.00 55.31 96 ASN A C 1
ATOM 700 O O . ASN A 1 96 ? -18.581 5.771 18.870 1.00 55.31 96 ASN A O 1
#

Secondary structure (DSSP, 8-state):
-HHHHHHHHTSHHHHH-GGGHHHHHHHIIIIIIIHHHHHHHHTTTS-HHHHHHHHHHHHHHHHHHIIIII-PPPPHHHHHHHHHHHHHHHHHHHT-

Radius of gyration: 18.77 Å; chains: 1; bounding box: 50×36×40 Å

Sequence (96 aa):
FLAFAQTQNSFEPLARAPAAWIPVLGLALGPTIGALILFNWGLKIVPASNASVVATIEPVMAALLAFLFLGEHLEIWQMIGGGLVIAGAVIQSAGN

pLDDT: mean 85.77, std 10.81, range [55.31, 96.5]

Foldseek 3Di:
DVVVVVVVVVCVVLVPDPVSVVVVVVCCVPVNVVVVVVLVVVVVVDPPLLSVLVVLLVLVVVVVCCCVPVVDDQDPVNVVSNVVSVVVSVVSVVVD